Protein AF-V8NZP2-F1 (afdb_monomer_lite)

Sequence (169 aa):
MCACLLCVYVWTKTQTKKEAVVGEEVGNMSKGPLKEGKRDGSKQAELASPRWKQVGQCYQLQHLLTLEGSHVTVNVVDPGVVNTDLYQHACWAVKMVKWMTSWLLLKTPEEGASTSTYAAVSQELEGVGGCYLYNEQRTKSADVSYDDELQKRLWTESCRLVGIPDVVS

InterPro domains:
  IPR036291 NAD(P)-binding domain superfamily [SSF51735] (67-164)

Radius of gyration: 19.85 Å; chains: 1; bounding box: 43×47×57 Å

Secondary structure (DSSP, 8-state):
--------------------------------PPP-PPPPHHHHHHHHSTHHHHHHHHHHHHHHHHHTT-S----EEE--SB--GGGTTS-HHHHHHHHHHHHHH-B-HHHHHHHHHHHHH-GGGTT--S-EEETTEE----GGGG-HHHHHHHHHHHHHHHTPPPTT-

pLDDT: mean 70.09, std 22.79, range [21.66, 94.44]

Foldseek 3Di:
DADFPFDFAFDDDDDDDDDDDDDDDDDDDDDDDDDDDDDDPVVVVVVPDPVLLVLLLQLLVQVVCVVVVHQGAGETERLDAAPDCPCVVPDPVVVVVCVVCVVPHHHYVVSSCVLVVLCHDPPVCRVPHSFYTYSVDGDDDDPVSPPNVSSLVSQVVVCVVVVHDDPVD

Structure (mmCIF, N/CA/C/O backbone):
data_AF-V8NZP2-F1
#
_entry.id   AF-V8NZP2-F1
#
loop_
_atom_site.group_PDB
_atom_site.id
_atom_site.type_symbol
_atom_site.label_atom_id
_atom_site.label_alt_id
_atom_site.label_comp_id
_atom_site.label_asym_id
_atom_site.label_entity_id
_atom_site.label_seq_id
_atom_site.pdbx_PDB_ins_code
_atom_site.Cartn_x
_atom_site.Cartn_y
_atom_site.Cartn_z
_atom_site.occupancy
_atom_site.B_iso_or_equiv
_atom_site.auth_seq_id
_atom_site.auth_comp_id
_atom_si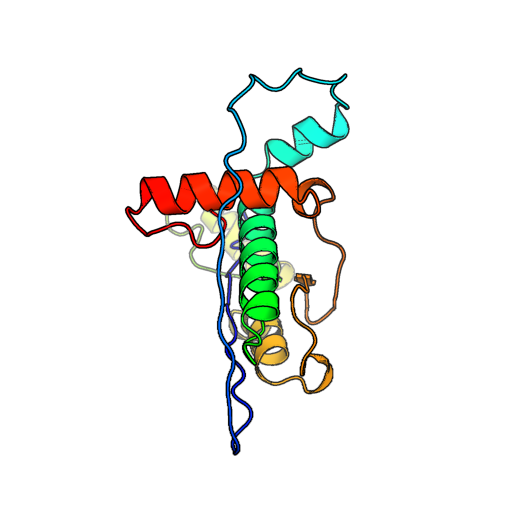te.auth_asym_id
_atom_site.auth_atom_id
_atom_site.pdbx_PDB_model_num
ATOM 1 N N . MET A 1 1 ? 4.122 3.147 -15.999 1.00 31.70 1 MET A N 1
ATOM 2 C CA . MET A 1 1 ? 2.910 2.479 -15.486 1.00 31.70 1 MET A CA 1
ATOM 3 C C . MET A 1 1 ? 3.368 1.132 -14.951 1.00 31.70 1 MET A C 1
ATOM 5 O O . MET A 1 1 ? 3.576 0.236 -15.749 1.00 31.70 1 MET A O 1
ATOM 9 N N . CYS A 1 2 ? 3.670 1.044 -13.654 1.00 34.16 2 CYS A N 1
ATOM 10 C CA . CYS A 1 2 ? 3.940 -0.225 -12.970 1.00 34.16 2 CYS A CA 1
ATOM 11 C C . CYS A 1 2 ? 2.667 -0.606 -12.223 1.00 34.16 2 CYS A C 1
ATOM 13 O O . CYS A 1 2 ? 2.037 0.265 -11.620 1.00 34.16 2 CYS A O 1
ATOM 15 N N . ALA A 1 3 ? 2.264 -1.867 -12.334 1.00 36.00 3 ALA A N 1
ATOM 16 C CA . ALA A 1 3 ? 1.081 -2.397 -11.682 1.00 36.00 3 ALA A CA 1
ATOM 17 C C . ALA A 1 3 ? 1.312 -2.445 -10.163 1.00 36.00 3 ALA A C 1
ATOM 19 O O . ALA A 1 3 ? 2.038 -3.304 -9.674 1.00 36.00 3 ALA A O 1
ATOM 20 N N . CYS A 1 4 ? 0.701 -1.522 -9.419 1.00 42.06 4 CYS A N 1
ATOM 21 C CA . CYS A 1 4 ? 0.473 -1.725 -7.993 1.00 42.06 4 CYS A CA 1
ATOM 22 C C . CYS A 1 4 ? -0.599 -2.813 -7.868 1.00 42.06 4 CYS A C 1
ATOM 24 O O . CYS A 1 4 ? -1.782 -2.564 -8.099 1.00 42.06 4 CYS A O 1
ATOM 26 N N . LEU A 1 5 ? -0.178 -4.038 -7.571 1.00 47.84 5 LEU A N 1
ATOM 27 C CA . LEU A 1 5 ? -1.074 -5.083 -7.096 1.00 47.84 5 LEU A CA 1
ATOM 28 C C . LEU A 1 5 ? -1.387 -4.762 -5.632 1.00 47.84 5 LEU A C 1
ATOM 30 O O . LEU A 1 5 ? -0.612 -5.098 -4.741 1.00 47.84 5 LEU A O 1
ATOM 34 N N . LEU A 1 6 ? -2.511 -4.085 -5.374 1.00 46.72 6 LEU A N 1
ATOM 35 C CA . LEU A 1 6 ? -3.062 -4.054 -4.020 1.00 46.72 6 LEU A CA 1
ATOM 36 C C . LEU A 1 6 ? -3.363 -5.494 -3.602 1.00 46.72 6 LEU A C 1
ATOM 38 O O . LEU A 1 6 ? -4.196 -6.152 -4.224 1.00 46.72 6 LEU A O 1
ATOM 42 N N . CYS A 1 7 ? -2.738 -5.961 -2.528 1.00 46.41 7 CYS A N 1
ATOM 43 C CA . CYS A 1 7 ? -3.203 -7.135 -1.805 1.00 46.41 7 CYS A CA 1
ATOM 44 C C . CYS A 1 7 ? -3.576 -6.715 -0.385 1.00 46.41 7 CYS A C 1
ATOM 46 O O . CYS A 1 7 ? -2.717 -6.387 0.428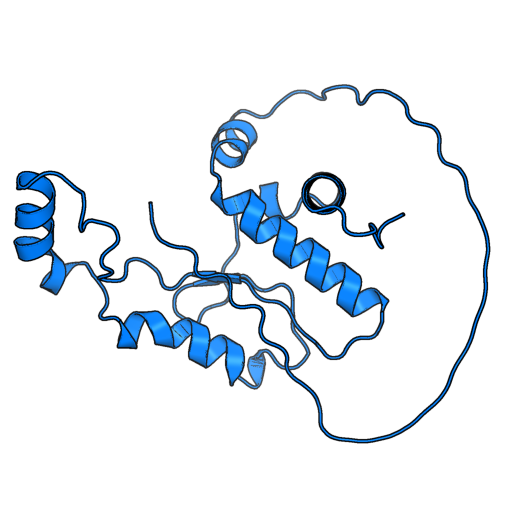 1.00 46.41 7 CYS A O 1
ATOM 48 N N . VAL A 1 8 ? -4.879 -6.727 -0.102 1.00 49.69 8 VAL A N 1
ATOM 49 C CA . VAL A 1 8 ? -5.419 -6.680 1.259 1.00 49.69 8 VAL A CA 1
ATOM 50 C C . VAL A 1 8 ? -5.189 -8.066 1.862 1.00 49.69 8 VAL A C 1
ATOM 52 O O . VAL A 1 8 ? -5.794 -9.031 1.399 1.00 49.69 8 VAL A O 1
ATOM 55 N N . TYR A 1 9 ? -4.303 -8.196 2.850 1.00 49.88 9 TYR A N 1
ATOM 56 C CA . TYR A 1 9 ? -4.044 -9.484 3.498 1.00 49.88 9 TYR A CA 1
ATOM 57 C C . TYR A 1 9 ? -4.768 -9.594 4.833 1.00 49.88 9 TYR A C 1
ATOM 59 O O . TYR A 1 9 ? -4.392 -8.988 5.823 1.00 49.88 9 TYR A O 1
ATOM 67 N N . VAL A 1 10 ? -5.794 -10.438 4.858 1.00 43.12 10 VAL A N 1
ATOM 68 C CA . VAL A 1 10 ? -6.530 -10.804 6.067 1.00 43.12 10 VAL A CA 1
ATOM 69 C C . VAL A 1 10 ? -5.721 -11.826 6.862 1.00 43.12 10 VAL A C 1
ATOM 71 O O . VAL A 1 10 ? -5.601 -12.974 6.443 1.00 43.12 10 VAL A O 1
ATOM 74 N N . TRP A 1 11 ? -5.195 -11.431 8.023 1.00 42.47 11 TRP A N 1
ATOM 75 C CA . TRP A 1 11 ? -4.653 -12.376 8.998 1.00 42.47 11 TRP A CA 1
ATOM 76 C C . TRP A 1 11 ? -5.662 -12.584 10.129 1.00 42.47 11 TRP A C 1
ATOM 78 O O . TRP A 1 11 ? -5.965 -11.669 10.888 1.00 42.47 11 TRP A O 1
ATOM 88 N N . THR A 1 12 ? -6.228 -13.786 10.237 1.00 36.12 12 THR A N 1
ATOM 89 C CA . THR A 1 12 ? -7.120 -14.138 11.348 1.00 36.12 12 THR A CA 1
ATOM 90 C C . THR A 1 12 ? -6.339 -14.900 12.408 1.00 36.12 12 THR A C 1
ATOM 92 O O . THR A 1 12 ? -5.953 -16.049 12.186 1.00 36.12 12 THR A O 1
ATOM 95 N N . LYS A 1 13 ? -6.164 -14.305 13.590 1.00 35.94 13 LYS A N 1
ATOM 96 C CA . LYS A 1 13 ? -5.720 -15.037 14.778 1.00 35.94 13 LYS A CA 1
ATOM 97 C C . LYS A 1 13 ? -6.782 -16.086 15.121 1.00 35.94 13 LYS A C 1
ATOM 99 O O . LYS A 1 13 ? -7.916 -15.742 15.453 1.00 35.94 13 LYS A O 1
ATOM 104 N N . THR A 1 14 ? -6.459 -17.373 15.031 1.00 33.50 14 THR A N 1
ATOM 105 C CA . THR A 1 14 ? -7.357 -18.419 15.531 1.00 33.50 14 THR A CA 1
ATOM 106 C C . THR A 1 14 ? -7.450 -18.357 17.061 1.00 33.50 14 THR A C 1
ATOM 108 O O . THR A 1 14 ? -6.466 -18.623 17.743 1.00 33.50 14 THR A O 1
ATOM 111 N N . GLN A 1 15 ? -8.680 -18.098 17.535 1.00 35.31 15 GLN A N 1
ATOM 112 C CA . GLN A 1 15 ? -9.319 -18.473 18.815 1.00 35.31 15 GLN A CA 1
ATOM 113 C C . GLN A 1 15 ? -9.469 -17.437 19.965 1.00 35.31 15 GLN A C 1
ATOM 115 O O . GLN A 1 15 ? -8.524 -17.051 20.646 1.00 35.31 15 GLN A O 1
ATOM 120 N N . THR A 1 16 ? -10.763 -17.240 20.290 1.00 30.45 16 THR A N 1
ATOM 121 C CA . THR A 1 16 ? -11.455 -17.230 21.610 1.00 30.45 16 THR A CA 1
ATOM 122 C C . THR A 1 16 ? -11.629 -15.969 22.473 1.00 30.45 16 THR A C 1
ATOM 124 O O . THR A 1 16 ? -10.670 -15.444 23.020 1.00 30.45 16 THR A O 1
ATOM 127 N N . LYS A 1 17 ? -12.929 -15.720 22.773 1.00 28.59 17 LYS A N 1
ATOM 128 C CA . LYS A 1 17 ? -13.566 -14.888 23.831 1.00 28.59 17 LYS A CA 1
ATOM 129 C C . LYS A 1 17 ? -13.525 -13.367 23.609 1.00 28.59 17 LYS A C 1
ATOM 131 O O . LYS A 1 17 ? -12.498 -12.855 23.215 1.00 28.59 17 LYS A O 1
ATOM 136 N N . LYS A 1 18 ? -14.521 -12.550 23.973 1.00 29.91 18 LYS A N 1
ATOM 137 C CA . LYS A 1 18 ? -15.973 -12.607 24.272 1.00 29.91 18 LYS A CA 1
ATOM 138 C C . LYS A 1 18 ? -16.301 -11.172 24.758 1.00 29.91 18 LYS A C 1
ATOM 140 O O . LYS A 1 18 ? -15.515 -10.670 25.551 1.00 29.91 18 LYS A O 1
ATOM 145 N N . GLU A 1 19 ? -17.468 -10.630 24.379 1.00 28.05 19 GLU A N 1
ATOM 146 C CA . GLU A 1 19 ? -18.150 -9.444 24.975 1.00 28.05 19 GLU A CA 1
ATOM 147 C C . GLU A 1 19 ? -17.534 -8.064 24.655 1.00 28.05 19 GLU A C 1
ATOM 149 O O . GLU A 1 19 ? -16.330 -7.968 24.479 1.00 28.05 19 GLU A O 1
ATOM 154 N N . ALA A 1 20 ? -18.219 -6.915 24.623 1.00 24.83 20 ALA A N 1
ATOM 155 C CA . ALA A 1 20 ? -19.594 -6.404 24.446 1.00 24.83 20 ALA A CA 1
ATOM 156 C C . ALA A 1 20 ? -19.482 -4.856 24.649 1.00 24.83 20 ALA A C 1
ATOM 158 O O . ALA A 1 20 ? -18.417 -4.395 25.052 1.00 24.83 20 ALA A O 1
ATOM 159 N N . VAL A 1 21 ? -20.591 -4.105 24.500 1.00 25.83 21 VAL A N 1
ATOM 160 C CA . VAL A 1 21 ? -20.823 -2.650 24.787 1.00 25.83 21 VAL A CA 1
ATOM 161 C C . VAL A 1 21 ? -20.655 -1.750 23.538 1.00 25.83 21 VAL A C 1
ATOM 163 O O . VAL A 1 21 ? -19.560 -1.688 23.000 1.00 25.83 21 VAL A O 1
ATOM 166 N N . VAL A 1 22 ? -21.676 -1.165 22.875 1.00 24.14 22 VAL A N 1
ATOM 167 C CA . VAL A 1 22 ? -22.911 -0.374 23.197 1.00 24.14 22 VAL A CA 1
ATOM 168 C C . VAL A 1 22 ? -22.690 1.155 23.276 1.00 24.14 22 VAL A C 1
ATOM 170 O O . VAL A 1 22 ? -21.901 1.607 24.096 1.00 24.14 22 VAL A O 1
ATOM 173 N N . GLY A 1 23 ? -23.508 1.902 22.503 1.00 21.84 23 GLY A N 1
ATOM 174 C CA . GLY A 1 23 ? -23.942 3.311 22.703 1.00 21.84 23 GLY A CA 1
ATOM 175 C C . GLY A 1 23 ? 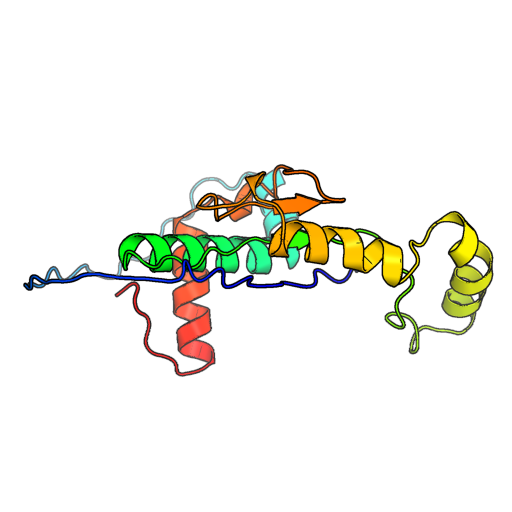-23.231 4.351 21.814 1.00 21.84 23 GLY A C 1
ATOM 176 O O . GLY A 1 23 ? -22.019 4.459 21.919 1.00 21.84 23 GLY A O 1
ATOM 177 N N . GLU A 1 24 ? -23.859 5.002 20.811 1.00 22.06 24 GLU A N 1
ATOM 178 C CA . GLU A 1 24 ? -24.813 6.158 20.877 1.00 22.06 24 GLU A CA 1
ATOM 179 C C . GLU A 1 24 ? -24.068 7.460 21.304 1.00 22.06 24 GLU A C 1
ATOM 181 O O . GLU A 1 24 ? -23.273 7.404 22.228 1.00 22.06 24 GLU A O 1
ATOM 186 N N . GLU A 1 25 ? -24.128 8.663 20.705 1.00 22.56 25 GLU A N 1
ATOM 187 C CA . GLU A 1 25 ? -25.147 9.412 19.959 1.00 22.56 25 GLU A CA 1
ATOM 188 C C . GLU A 1 25 ? -24.501 10.606 19.177 1.00 22.56 25 GLU A C 1
ATOM 190 O O . GLU A 1 25 ? -23.506 11.188 19.602 1.00 22.56 25 GLU A O 1
ATOM 195 N N . VAL A 1 26 ? -25.110 10.943 18.033 1.00 29.52 26 VAL A N 1
ATOM 196 C CA . VAL A 1 26 ? -25.217 12.200 17.245 1.00 29.52 26 VAL A CA 1
ATOM 197 C C . VAL A 1 26 ? -24.311 13.425 17.530 1.00 29.52 26 VAL A C 1
ATOM 199 O O . VAL A 1 26 ? -24.372 14.061 18.578 1.00 29.52 26 VAL A O 1
ATOM 202 N N . GLY A 1 27 ? -23.665 13.926 16.464 1.00 21.66 27 GLY A N 1
ATOM 203 C CA . GLY A 1 27 ? -23.131 15.293 16.375 1.00 21.66 27 GLY A CA 1
ATOM 204 C C . GLY A 1 27 ? -23.077 15.814 14.933 1.00 21.66 27 GLY A C 1
ATOM 205 O O . GLY A 1 27 ? -22.115 15.589 14.210 1.00 21.66 27 GLY A O 1
ATOM 206 N N . ASN A 1 28 ? -24.130 16.510 14.505 1.00 27.75 28 ASN A N 1
ATOM 207 C CA . ASN A 1 28 ? -24.317 17.048 13.153 1.00 27.75 28 ASN A CA 1
ATOM 208 C C . ASN A 1 28 ? -23.261 18.135 12.833 1.00 27.75 28 ASN A C 1
ATOM 210 O O . ASN A 1 28 ? -23.236 19.159 13.520 1.00 27.75 28 ASN A O 1
ATOM 214 N N . MET A 1 29 ? -22.414 17.968 11.802 1.00 29.75 29 MET A N 1
ATOM 215 C CA . MET A 1 29 ? -21.445 19.005 11.406 1.00 29.75 29 MET A CA 1
ATOM 216 C C . MET A 1 29 ? -21.644 19.499 9.966 1.00 29.75 29 MET A C 1
ATOM 218 O O . MET A 1 29 ? -21.547 18.775 8.978 1.00 29.75 29 MET A O 1
ATOM 222 N N . SER A 1 30 ? -21.957 20.792 9.904 1.00 27.23 30 SER A N 1
ATOM 223 C CA . SER A 1 30 ? -22.305 21.606 8.742 1.00 27.23 30 SER A CA 1
ATOM 224 C C . SER A 1 30 ? -21.249 21.597 7.628 1.00 27.23 30 SER A C 1
ATOM 226 O O . SER A 1 30 ? -20.069 21.855 7.864 1.00 27.23 30 SER A O 1
ATOM 228 N N . LYS A 1 31 ? -21.717 21.433 6.383 1.00 33.34 31 LYS A N 1
ATOM 229 C CA . LYS A 1 31 ? -20.936 21.599 5.149 1.00 33.34 31 LYS A CA 1
ATOM 230 C C . LYS A 1 31 ? -20.628 23.080 4.894 1.00 33.34 31 LYS A C 1
ATOM 232 O O . LYS A 1 31 ? -21.498 23.827 4.454 1.00 33.34 31 LYS A O 1
ATOM 237 N N . GLY A 1 32 ? -19.382 23.490 5.120 1.00 26.12 32 GLY A N 1
ATOM 238 C CA . GLY A 1 32 ? -18.819 24.740 4.600 1.00 26.12 32 GLY A CA 1
ATOM 239 C C . GLY A 1 32 ? -17.815 24.458 3.471 1.00 26.12 32 GLY A C 1
ATOM 240 O O . GLY A 1 32 ? -17.113 23.449 3.535 1.00 26.12 32 GLY A O 1
ATOM 241 N N . PRO A 1 33 ? -17.724 25.299 2.425 1.00 29.53 33 PRO A N 1
ATOM 242 C CA . PRO A 1 33 ? -16.737 25.116 1.366 1.00 29.53 33 PRO A CA 1
ATOM 243 C C . PRO A 1 33 ? -15.315 25.354 1.900 1.00 29.53 33 PRO A C 1
ATOM 245 O O . PRO A 1 33 ? -15.039 26.366 2.548 1.00 29.53 33 PRO A O 1
ATOM 248 N N . LEU A 1 34 ? -14.415 24.409 1.615 1.00 37.97 34 LEU A N 1
ATOM 249 C CA . LEU A 1 34 ? -13.006 24.461 2.004 1.00 37.97 34 LEU A CA 1
ATOM 250 C C . LEU A 1 34 ? -12.289 25.619 1.297 1.00 37.97 34 LEU A C 1
ATOM 252 O O . LEU A 1 34 ? -12.372 25.776 0.078 1.00 37.97 34 LEU A O 1
ATOM 256 N N . LYS A 1 35 ? -11.551 26.419 2.072 1.00 30.03 35 LYS A N 1
ATOM 257 C CA . LYS A 1 35 ? -10.644 27.446 1.552 1.00 30.03 35 LYS A CA 1
ATOM 258 C C . LYS A 1 35 ? -9.345 26.782 1.097 1.00 30.03 35 LYS A C 1
ATOM 260 O O . LYS A 1 35 ? -8.649 26.180 1.908 1.00 30.03 35 LYS A O 1
ATOM 265 N N . GLU A 1 36 ? -9.003 26.924 -0.184 1.00 38.06 36 GLU A N 1
ATOM 266 C CA . GLU A 1 36 ? -7.697 26.516 -0.717 1.00 38.06 36 GLU A CA 1
ATOM 267 C C . GLU A 1 36 ? -6.576 27.336 -0.050 1.00 38.06 36 GLU A C 1
ATOM 269 O O . GLU A 1 36 ? -6.365 28.511 -0.358 1.00 38.06 36 GLU A O 1
ATOM 274 N N . GLY A 1 37 ? -5.851 26.714 0.882 1.00 39.81 37 GLY A N 1
ATOM 275 C CA . GLY A 1 37 ? -4.572 27.218 1.381 1.00 39.81 37 GLY A CA 1
ATOM 276 C C . GLY A 1 37 ? -3.490 27.169 0.293 1.00 39.81 37 GLY A C 1
ATOM 277 O O . GLY A 1 37 ? -3.569 26.365 -0.637 1.00 39.81 37 GLY A O 1
ATOM 278 N N . LYS A 1 38 ? -2.484 28.052 0.392 1.00 37.09 38 LYS A N 1
ATOM 279 C CA . LYS A 1 38 ? -1.385 28.201 -0.584 1.00 37.09 38 LYS A CA 1
ATOM 280 C C . LYS A 1 38 ? -0.793 26.839 -0.981 1.00 37.09 38 LYS A C 1
ATOM 282 O O . LYS A 1 38 ? -0.275 26.111 -0.141 1.00 37.09 38 LYS A O 1
ATOM 287 N N . ARG A 1 39 ? -0.886 26.524 -2.277 1.00 47.19 39 ARG A N 1
ATOM 288 C CA . ARG A 1 39 ? -0.522 25.232 -2.872 1.00 47.19 39 ARG A CA 1
ATOM 289 C C . ARG A 1 39 ? 0.990 25.142 -3.087 1.00 47.19 39 ARG A C 1
ATOM 291 O O . ARG A 1 39 ? 1.555 25.938 -3.829 1.00 47.19 39 ARG A O 1
ATOM 298 N N . ASP A 1 40 ? 1.615 24.169 -2.437 1.00 49.44 40 ASP A N 1
ATOM 299 C CA . ASP A 1 40 ? 2.996 23.747 -2.680 1.00 49.44 40 ASP A CA 1
ATOM 300 C C . ASP A 1 40 ? 3.065 22.957 -4.002 1.00 49.44 40 ASP A C 1
ATOM 302 O O . ASP A 1 40 ? 2.294 22.017 -4.215 1.00 49.44 40 ASP A O 1
ATOM 306 N N . GLY A 1 41 ? 3.956 23.361 -4.912 1.00 49.16 41 GLY A N 1
ATOM 307 C CA . GLY A 1 41 ? 4.091 22.767 -6.247 1.00 49.16 41 GLY A CA 1
ATOM 308 C C . GLY A 1 41 ? 4.553 21.306 -6.236 1.00 49.16 41 GLY A C 1
ATOM 309 O O . GLY A 1 41 ? 4.219 20.558 -7.155 1.00 49.16 41 GLY A O 1
ATOM 310 N N . SER A 1 42 ? 5.249 20.869 -5.181 1.00 53.06 42 SER A N 1
ATOM 311 C CA . SER A 1 42 ? 5.649 19.465 -5.003 1.00 53.06 42 SER A CA 1
ATOM 312 C C . SER A 1 42 ? 4.434 18.553 -4.788 1.00 53.06 42 SER A C 1
ATOM 314 O O . SER A 1 42 ? 4.288 17.529 -5.459 1.00 53.06 42 SER A O 1
ATOM 316 N N . LYS A 1 43 ? 3.480 19.002 -3.961 1.00 55.50 43 LYS A N 1
ATOM 317 C CA . LYS A 1 43 ? 2.223 18.294 -3.691 1.00 55.50 43 LYS A CA 1
ATOM 318 C C . LYS A 1 43 ? 1.361 18.148 -4.939 1.00 55.50 43 LYS A C 1
ATOM 320 O O . LYS A 1 43 ? 0.706 17.127 -5.093 1.00 55.50 43 LYS A O 1
ATOM 325 N N . GLN A 1 44 ? 1.362 19.123 -5.852 1.00 58.59 44 GLN A N 1
ATOM 326 C CA . GLN A 1 44 ? 0.584 19.040 -7.098 1.00 58.59 44 GLN A CA 1
ATOM 327 C C . GLN A 1 44 ? 1.076 17.943 -8.045 1.00 58.59 44 GLN A C 1
ATOM 329 O O . GLN A 1 44 ? 0.257 17.217 -8.610 1.00 58.59 44 GLN A O 1
ATOM 334 N N . ALA A 1 45 ? 2.394 17.807 -8.211 1.00 58.47 45 ALA A N 1
ATOM 335 C CA . ALA A 1 45 ? 2.969 16.748 -9.039 1.00 58.47 45 ALA A CA 1
ATOM 336 C C . ALA A 1 45 ? 2.659 15.360 -8.458 1.00 58.47 45 ALA A C 1
ATOM 338 O O . ALA A 1 45 ? 2.345 14.421 -9.191 1.00 58.47 45 ALA A O 1
ATOM 339 N N . GLU A 1 46 ? 2.684 15.249 -7.133 1.00 59.00 46 GLU A N 1
ATOM 340 C CA . GLU A 1 46 ? 2.341 14.020 -6.433 1.00 59.00 46 GLU A CA 1
ATOM 341 C C . GLU A 1 46 ? 0.847 13.692 -6.538 1.00 59.00 46 GLU A C 1
ATOM 343 O O . GLU A 1 46 ? 0.491 12.559 -6.856 1.00 59.00 46 GLU A O 1
ATOM 348 N N . LEU A 1 47 ? -0.021 14.701 -6.400 1.00 61.09 47 LEU A N 1
ATOM 349 C CA . LEU A 1 47 ? -1.476 14.579 -6.525 1.00 61.09 47 LEU A CA 1
ATOM 350 C C . LEU A 1 47 ? -1.912 14.121 -7.930 1.00 61.09 47 LEU A C 1
ATOM 352 O O . LEU A 1 47 ? -2.950 13.468 -8.075 1.00 61.09 47 LEU A O 1
ATOM 356 N N . ALA A 1 48 ? -1.117 14.437 -8.957 1.00 61.84 48 ALA A N 1
ATOM 357 C CA . ALA A 1 48 ? -1.343 14.006 -10.335 1.00 61.84 48 ALA A CA 1
ATOM 358 C C . ALA A 1 48 ? -1.068 12.505 -10.553 1.00 61.84 48 ALA A C 1
ATOM 360 O O . ALA A 1 48 ? -1.604 11.908 -11.489 1.00 61.84 48 ALA A O 1
ATOM 361 N N . SER A 1 49 ? -0.265 11.869 -9.694 1.00 70.50 49 SER A N 1
ATOM 362 C CA . SER A 1 49 ? -0.004 10.432 -9.774 1.00 70.50 49 SER A CA 1
ATOM 363 C C . SER A 1 49 ? -1.234 9.642 -9.311 1.00 70.50 49 SER A C 1
ATOM 365 O O . SER A 1 49 ? -1.712 9.849 -8.203 1.00 70.50 49 SER A O 1
ATOM 367 N N . PRO A 1 50 ? -1.746 8.662 -10.070 1.00 71.25 50 PRO A N 1
ATOM 368 C CA . PRO A 1 50 ? -2.850 7.828 -9.590 1.00 71.25 50 PRO A CA 1
ATOM 369 C C . PRO A 1 50 ? -2.447 6.919 -8.415 1.00 71.25 50 PRO A C 1
ATOM 371 O O . PRO A 1 50 ? -3.319 6.411 -7.713 1.00 71.25 50 PRO A O 1
ATOM 374 N N . ARG A 1 51 ? -1.139 6.720 -8.180 1.00 77.06 51 ARG A N 1
ATOM 375 C CA . ARG A 1 51 ? -0.624 5.773 -7.179 1.00 77.06 51 ARG A CA 1
ATOM 376 C C . ARG A 1 51 ? -0.970 6.163 -5.746 1.00 77.06 51 ARG A C 1
ATOM 378 O O . ARG A 1 51 ? -1.321 5.288 -4.965 1.00 77.06 51 ARG A O 1
ATOM 385 N N . TRP A 1 52 ? -0.929 7.451 -5.397 1.00 84.81 52 TRP A N 1
ATOM 386 C CA . TRP A 1 52 ? -1.209 7.857 -4.016 1.00 84.81 52 TRP A CA 1
ATOM 387 C C . TRP A 1 52 ? -2.654 7.560 -3.611 1.00 84.81 52 TRP A C 1
ATOM 389 O O . TRP A 1 52 ? -2.889 7.242 -2.455 1.00 84.81 52 TRP A O 1
ATOM 399 N N . LYS A 1 53 ? -3.610 7.620 -4.553 1.00 88.94 53 LYS A N 1
ATOM 400 C CA . LYS A 1 53 ? -5.030 7.360 -4.273 1.00 88.94 53 LYS A CA 1
ATOM 401 C C . LYS A 1 53 ? -5.231 5.932 -3.781 1.00 88.94 53 LYS A C 1
ATOM 403 O O . LYS A 1 53 ? -5.871 5.709 -2.764 1.00 88.94 53 LYS A O 1
ATOM 408 N N . GLN A 1 54 ? -4.614 4.978 -4.476 1.00 86.62 54 GLN A N 1
ATOM 409 C CA . GLN A 1 54 ? -4.620 3.570 -4.086 1.00 86.62 54 GLN A CA 1
ATOM 410 C C . GLN A 1 54 ? -4.030 3.359 -2.687 1.00 86.62 54 GLN A C 1
ATOM 412 O O . GLN A 1 54 ? -4.620 2.658 -1.868 1.00 86.62 54 GLN A O 1
ATOM 417 N N . VAL A 1 55 ? -2.896 4.006 -2.403 1.00 90.69 55 VAL A N 1
ATOM 418 C CA . VAL A 1 55 ? -2.239 3.931 -1.091 1.00 90.69 55 VAL A CA 1
ATOM 419 C C . VAL A 1 55 ? -3.116 4.542 0.003 1.00 90.69 55 VAL A C 1
ATOM 421 O O . VAL A 1 55 ? -3.390 3.891 1.006 1.00 90.69 55 VAL A O 1
ATOM 424 N N . GLY A 1 56 ? -3.605 5.765 -0.207 1.00 91.88 56 GLY A N 1
ATOM 425 C CA . GLY A 1 56 ? -4.427 6.483 0.765 1.00 91.88 56 GLY A CA 1
ATOM 426 C C . GLY A 1 56 ? -5.725 5.745 1.087 1.00 91.88 56 GLY A C 1
ATOM 427 O O . GLY A 1 56 ? -6.145 5.702 2.238 1.00 91.88 56 GLY A O 1
ATOM 428 N N . GLN A 1 57 ? -6.325 5.078 0.100 1.00 90.00 57 GLN A N 1
ATOM 429 C CA . GLN A 1 57 ? -7.509 4.255 0.323 1.00 90.00 57 GLN A CA 1
ATOM 430 C C . GLN A 1 57 ? -7.227 3.030 1.208 1.00 90.00 57 GLN A C 1
ATOM 432 O O . GLN A 1 57 ? -8.059 2.680 2.043 1.00 90.00 57 GLN A O 1
ATOM 437 N N . CYS A 1 58 ? -6.048 2.412 1.082 1.00 92.12 58 CYS A N 1
ATOM 438 C CA . CYS A 1 58 ? -5.627 1.325 1.970 1.00 92.12 58 CYS A CA 1
ATOM 439 C C . CYS A 1 58 ? -5.397 1.808 3.402 1.00 92.12 58 CYS A C 1
ATOM 441 O O . CYS A 1 58 ? -5.783 1.119 4.343 1.00 92.12 58 CYS A O 1
ATOM 443 N N . TYR A 1 59 ? -4.785 2.981 3.571 1.00 93.50 59 TYR A N 1
ATOM 444 C CA . TYR A 1 59 ? -4.551 3.565 4.893 1.00 93.50 59 TYR A CA 1
ATOM 445 C C . TYR A 1 59 ? -5.863 3.910 5.596 1.00 93.50 59 TYR A C 1
ATOM 447 O O . TYR A 1 59 ? -6.029 3.559 6.764 1.00 93.50 59 TYR A O 1
ATOM 455 N N . GLN A 1 60 ? -6.835 4.466 4.869 1.00 93.56 60 GLN A N 1
ATOM 456 C CA . GLN A 1 60 ? -8.165 4.708 5.424 1.00 93.56 60 GLN A CA 1
ATOM 457 C C . GLN A 1 60 ? -8.861 3.406 5.839 1.00 93.56 60 GLN A C 1
ATOM 459 O O . GLN A 1 60 ? -9.447 3.342 6.917 1.00 93.56 60 GLN A O 1
ATOM 464 N N . LEU A 1 61 ? -8.772 2.352 5.021 1.00 92.69 61 LEU A N 1
ATOM 465 C CA . LEU A 1 61 ? -9.338 1.047 5.367 1.00 92.69 61 LEU A CA 1
ATOM 466 C C . LEU A 1 61 ? -8.661 0.440 6.603 1.00 92.69 61 LEU A C 1
ATOM 468 O O . LEU A 1 61 ? -9.353 -0.061 7.486 1.00 92.69 61 LEU A O 1
ATOM 472 N N . GLN A 1 62 ? -7.329 0.507 6.699 1.00 93.12 62 GLN A N 1
ATOM 473 C CA . GLN A 1 62 ? -6.615 0.066 7.899 1.00 93.12 62 GLN A CA 1
ATOM 474 C C . GLN A 1 62 ? -7.109 0.819 9.134 1.00 93.12 62 GLN A C 1
ATOM 476 O O . GLN A 1 62 ? -7.348 0.202 10.168 1.00 93.12 62 GLN A O 1
ATOM 481 N N . HIS A 1 63 ? -7.249 2.142 9.036 1.00 93.06 63 HIS A N 1
ATOM 482 C CA . HIS A 1 63 ? -7.715 2.965 10.143 1.00 93.06 63 HIS A CA 1
ATOM 483 C C . HIS A 1 63 ? -9.106 2.529 10.619 1.00 93.06 63 HIS A C 1
ATOM 485 O O . HIS A 1 63 ? -9.299 2.310 11.813 1.00 93.06 63 HIS A O 1
ATOM 491 N N . LEU A 1 64 ? -10.039 2.325 9.687 1.00 92.75 64 LEU A N 1
ATOM 492 C CA . LEU A 1 64 ? -11.391 1.848 9.981 1.00 92.75 64 LEU A CA 1
ATOM 493 C C . LEU A 1 64 ? -11.396 0.475 10.661 1.00 92.75 64 LEU A C 1
ATOM 495 O O . LEU A 1 64 ? -12.021 0.309 11.703 1.00 92.75 64 LEU A O 1
ATOM 499 N N . LEU A 1 65 ? -10.635 -0.484 10.132 1.00 90.88 65 LEU A N 1
ATOM 500 C CA . LEU A 1 65 ? -10.532 -1.824 10.715 1.00 90.88 65 LEU A CA 1
ATOM 501 C C . LEU A 1 65 ? -9.926 -1.801 12.122 1.00 90.88 65 LEU A C 1
ATOM 503 O O . LEU A 1 65 ? -10.371 -2.543 12.996 1.00 90.88 65 LEU A O 1
ATOM 507 N N . THR A 1 66 ? -8.945 -0.928 12.368 1.00 91.44 66 THR A N 1
ATOM 508 C CA . THR A 1 66 ? -8.382 -0.735 13.709 1.00 91.44 66 THR A CA 1
ATOM 509 C C . THR A 1 66 ? -9.426 -0.178 14.680 1.00 91.44 66 THR A C 1
ATOM 511 O O . THR A 1 66 ? -9.493 -0.642 15.817 1.00 91.44 66 THR A O 1
ATOM 514 N N . LEU A 1 67 ? -10.249 0.787 14.253 1.00 91.62 67 LEU A N 1
ATOM 515 C CA . LEU A 1 67 ? -11.321 1.354 15.084 1.00 91.62 67 LEU A CA 1
ATOM 516 C C . LEU A 1 67 ? -12.408 0.326 15.418 1.00 91.62 67 LEU A C 1
ATOM 518 O O . LEU A 1 67 ? -12.919 0.322 16.534 1.00 91.62 67 LEU A O 1
ATOM 522 N N . GLU A 1 68 ? -12.717 -0.576 14.488 1.00 89.69 68 GLU A N 1
ATOM 523 C CA . GLU A 1 68 ? -13.634 -1.700 14.713 1.00 89.69 68 GLU A CA 1
ATOM 524 C C . GLU A 1 68 ? -13.044 -2.793 15.627 1.00 89.69 68 GLU A C 1
ATOM 526 O O . GLU A 1 68 ? -13.736 -3.749 15.977 1.00 89.69 68 GLU A O 1
ATOM 531 N N . GLY A 1 69 ? -11.767 -2.686 16.015 1.00 89.00 69 GLY A N 1
ATOM 532 C CA . GLY A 1 69 ? -11.071 -3.723 16.778 1.00 89.00 69 GLY A CA 1
ATOM 533 C C . GLY A 1 69 ? -10.816 -4.995 15.964 1.00 89.00 69 GLY A C 1
ATOM 534 O O . GLY A 1 69 ? -10.635 -6.073 16.533 1.00 89.00 69 GLY A O 1
ATOM 535 N N . SER A 1 70 ? -10.816 -4.887 14.634 1.00 86.75 70 SER A N 1
ATOM 536 C CA . SER A 1 70 ? -10.568 -6.007 13.738 1.00 86.75 70 SER A CA 1
ATOM 537 C C . SER A 1 70 ? -9.128 -6.501 13.862 1.00 86.75 70 SER A C 1
ATOM 539 O O . SER A 1 70 ? -8.181 -5.731 14.010 1.00 86.75 70 SER A O 1
ATOM 541 N N . HIS A 1 71 ? -8.949 -7.815 13.751 1.00 86.62 71 HIS A N 1
ATOM 542 C CA . HIS A 1 71 ? -7.622 -8.433 13.677 1.00 86.62 71 HIS A CA 1
ATOM 543 C C . HIS A 1 71 ? -7.036 -8.418 12.258 1.00 86.62 71 HIS A C 1
ATOM 545 O O . HIS A 1 71 ? -5.912 -8.864 12.050 1.00 86.62 71 HIS A O 1
ATOM 551 N N . VAL A 1 72 ? -7.797 -7.910 11.287 1.00 88.25 72 VAL A N 1
ATOM 552 C CA . VAL A 1 72 ? -7.373 -7.773 9.897 1.00 88.25 72 VAL A CA 1
ATOM 553 C C . VAL A 1 72 ? -6.419 -6.594 9.752 1.00 88.25 72 VAL A C 1
ATOM 555 O O . VAL A 1 72 ? -6.725 -5.480 10.174 1.00 88.25 72 VAL A O 1
ATOM 558 N N . THR A 1 73 ? -5.286 -6.829 9.095 1.00 89.88 73 THR A N 1
ATOM 559 C CA . THR A 1 73 ? -4.355 -5.778 8.686 1.00 89.88 73 THR A CA 1
ATOM 560 C C . THR A 1 73 ? -4.449 -5.530 7.181 1.00 89.88 73 THR A C 1
ATOM 562 O O . THR A 1 73 ? -4.889 -6.366 6.399 1.00 89.88 73 THR A O 1
ATOM 565 N N . VAL A 1 74 ? -4.075 -4.336 6.748 1.00 91.62 74 VAL A N 1
ATOM 566 C CA . VAL A 1 74 ? -4.113 -3.897 5.357 1.00 91.62 74 VAL A CA 1
ATOM 567 C C . VAL A 1 74 ? -2.791 -3.232 5.058 1.00 91.62 74 VAL A C 1
ATOM 569 O O . VAL A 1 74 ? -2.405 -2.271 5.716 1.00 91.62 74 VAL A O 1
ATOM 572 N N . ASN A 1 75 ? -2.096 -3.749 4.054 1.00 91.38 75 ASN A N 1
ATOM 573 C CA . ASN A 1 75 ? -0.794 -3.262 3.633 1.00 91.38 75 ASN A CA 1
ATOM 574 C C . ASN A 1 75 ? -0.814 -3.028 2.122 1.00 91.38 75 ASN A C 1
ATOM 576 O O . ASN A 1 75 ? -1.555 -3.675 1.385 1.00 91.38 75 ASN A O 1
ATOM 580 N N . VAL A 1 76 ? 0.009 -2.099 1.654 1.00 90.62 76 VAL A N 1
ATOM 581 C CA . VAL A 1 76 ? 0.219 -1.848 0.230 1.00 90.62 76 VAL A CA 1
ATOM 582 C C . VAL A 1 76 ? 1.463 -2.595 -0.213 1.00 90.62 76 VAL A C 1
ATOM 584 O O . VAL A 1 76 ? 2.507 -2.490 0.425 1.00 90.62 76 VAL A O 1
ATOM 587 N N . VAL A 1 77 ? 1.359 -3.320 -1.324 1.00 87.75 77 VAL A N 1
ATOM 588 C CA . VAL A 1 77 ? 2.469 -4.068 -1.910 1.00 87.75 77 VAL A CA 1
ATOM 589 C C . VAL A 1 77 ? 2.816 -3.483 -3.274 1.00 87.75 77 VAL A C 1
ATOM 591 O O . VAL A 1 77 ? 1.974 -3.373 -4.164 1.00 87.75 77 VAL A O 1
ATOM 594 N N . ASP A 1 78 ? 4.081 -3.122 -3.434 1.00 84.19 78 ASP A N 1
ATOM 595 C CA . ASP A 1 78 ? 4.684 -2.739 -4.699 1.00 84.19 78 ASP A CA 1
ATOM 596 C C . ASP A 1 78 ? 5.717 -3.807 -5.090 1.00 84.19 78 ASP A C 1
ATOM 598 O O . ASP A 1 78 ? 6.797 -3.880 -4.490 1.00 84.19 78 ASP A O 1
ATOM 602 N N . PRO A 1 79 ? 5.400 -4.662 -6.081 1.00 74.81 79 PRO A N 1
ATOM 603 C CA . PRO A 1 79 ? 6.302 -5.722 -6.521 1.00 74.81 79 PRO A CA 1
ATOM 604 C C . PRO A 1 79 ? 7.483 -5.187 -7.356 1.00 74.81 79 PRO A C 1
ATOM 606 O O . PRO A 1 79 ? 8.367 -5.950 -7.755 1.00 74.81 79 PRO A O 1
ATOM 609 N N . GLY A 1 80 ? 7.511 -3.881 -7.645 1.00 72.81 80 GLY A N 1
ATOM 610 C CA . GLY A 1 80 ? 8.481 -3.252 -8.525 1.00 72.81 80 GLY A CA 1
ATOM 611 C C . GLY A 1 80 ? 8.181 -3.502 -10.002 1.00 72.81 80 GLY A C 1
ATOM 612 O O . GLY A 1 80 ? 7.033 -3.634 -10.434 1.00 72.81 80 GLY A O 1
ATOM 613 N N . VAL A 1 81 ? 9.230 -3.506 -10.825 1.00 69.50 81 VAL A N 1
ATOM 614 C CA . VAL A 1 81 ? 9.091 -3.685 -12.275 1.00 69.50 81 VAL A CA 1
ATOM 615 C C . VAL A 1 81 ? 9.131 -5.178 -12.611 1.00 69.50 81 VAL A C 1
ATOM 617 O O . VAL A 1 81 ? 10.199 -5.770 -12.746 1.00 69.50 81 VAL A O 1
ATOM 620 N N . VAL A 1 82 ? 7.952 -5.789 -12.726 1.00 64.19 82 VAL A N 1
ATOM 621 C CA . VAL A 1 82 ? 7.785 -7.216 -13.048 1.00 64.19 82 VAL A CA 1
ATOM 622 C C . VAL A 1 82 ? 7.459 -7.394 -14.526 1.00 64.19 82 VAL A C 1
ATOM 624 O O . VAL A 1 82 ? 6.707 -6.605 -15.110 1.00 64.19 82 VAL A O 1
ATOM 627 N N . ASN A 1 83 ? 7.994 -8.453 -15.132 1.00 62.62 83 ASN A N 1
ATOM 628 C CA . ASN A 1 83 ? 7.699 -8.843 -16.504 1.00 62.62 83 ASN A CA 1
ATOM 629 C C . ASN A 1 83 ? 6.265 -9.378 -16.628 1.00 62.62 83 ASN A C 1
ATOM 631 O O . ASN A 1 83 ? 6.027 -10.580 -16.651 1.00 62.62 83 ASN A O 1
ATOM 635 N N . THR A 1 84 ? 5.303 -8.466 -16.697 1.00 60.28 84 THR A N 1
ATOM 636 C CA . THR A 1 84 ? 3.887 -8.777 -16.902 1.00 60.28 84 THR A CA 1
ATOM 637 C C . THR A 1 84 ? 3.467 -8.458 -18.335 1.00 60.28 84 THR A C 1
ATOM 639 O O . THR A 1 84 ? 4.120 -7.687 -19.053 1.00 60.28 84 THR A O 1
ATOM 642 N N . ASP A 1 85 ? 2.333 -9.014 -18.759 1.00 62.09 85 ASP A N 1
ATOM 643 C CA . ASP A 1 85 ? 1.736 -8.768 -20.078 1.00 62.09 85 ASP A CA 1
ATOM 644 C C . ASP A 1 85 ? 1.112 -7.370 -20.228 1.00 62.09 85 ASP A C 1
ATOM 646 O O . ASP A 1 85 ? 0.375 -7.091 -21.172 1.00 62.09 85 ASP A O 1
ATOM 650 N N . LEU A 1 86 ? 1.473 -6.422 -19.359 1.00 60.16 86 LEU A N 1
ATOM 651 C CA . LEU A 1 86 ? 0.992 -5.040 -19.386 1.00 60.16 86 LEU A CA 1
ATOM 652 C C . LEU A 1 86 ? 1.243 -4.335 -20.736 1.00 60.16 86 LEU A C 1
ATOM 654 O O . LEU A 1 86 ? 0.524 -3.413 -21.111 1.00 60.16 86 LEU A O 1
ATOM 658 N N . TYR A 1 87 ? 2.242 -4.795 -21.497 1.00 59.91 87 TYR A N 1
ATOM 659 C CA . TYR A 1 87 ? 2.605 -4.272 -22.818 1.00 59.91 87 TYR A CA 1
ATOM 660 C C . TYR A 1 87 ? 2.089 -5.122 -23.992 1.00 59.91 87 TYR A C 1
ATOM 662 O O . TYR A 1 87 ? 2.488 -4.899 -25.137 1.00 59.91 87 TYR A O 1
ATOM 670 N N . GLN A 1 88 ? 1.197 -6.089 -23.760 1.00 64.31 88 GLN A N 1
ATOM 671 C CA . GLN A 1 88 ? 0.696 -6.989 -24.808 1.00 64.31 88 GLN A CA 1
ATOM 672 C C . GLN A 1 88 ? -0.042 -6.260 -25.945 1.00 64.31 88 GLN A C 1
ATOM 674 O O . GLN A 1 88 ? -0.073 -6.754 -27.073 1.00 64.31 88 GLN A O 1
ATOM 679 N N . HIS A 1 89 ? -0.575 -5.063 -25.683 1.00 72.19 89 HIS A N 1
ATOM 680 C CA . HIS A 1 89 ? -1.233 -4.207 -26.678 1.00 72.19 89 HIS A CA 1
ATOM 681 C C . HIS A 1 89 ? -0.375 -3.012 -27.123 1.00 72.19 89 HIS A C 1
ATOM 683 O O . HIS A 1 89 ? -0.839 -2.173 -27.890 1.00 72.19 89 HIS A O 1
ATOM 689 N N . ALA A 1 90 ? 0.878 -2.919 -26.666 1.00 70.56 90 ALA A N 1
ATOM 690 C CA . ALA A 1 90 ? 1.790 -1.873 -27.108 1.00 70.56 90 ALA A CA 1
ATOM 691 C C . ALA A 1 90 ? 2.269 -2.124 -28.549 1.00 70.56 90 ALA A C 1
ATOM 693 O O . ALA A 1 90 ? 2.228 -3.254 -29.053 1.00 70.56 90 ALA A O 1
ATOM 694 N N . CYS A 1 91 ? 2.741 -1.066 -29.217 1.00 79.00 91 CYS A N 1
ATOM 695 C CA . CYS A 1 91 ? 3.256 -1.175 -30.579 1.00 79.00 91 CYS A CA 1
ATOM 696 C C . CYS A 1 91 ? 4.453 -2.142 -30.655 1.00 79.00 91 CYS A C 1
ATOM 698 O O . CYS A 1 91 ? 5.151 -2.389 -29.667 1.00 79.00 91 CYS A O 1
ATOM 700 N N . TRP A 1 92 ? 4.700 -2.690 -31.847 1.00 80.44 92 TRP A N 1
ATOM 701 C CA . TRP A 1 92 ? 5.731 -3.709 -32.076 1.00 80.44 92 TRP A CA 1
ATOM 702 C C . TRP A 1 92 ? 7.126 -3.281 -31.586 1.00 80.44 92 TRP A C 1
ATOM 704 O O . TRP A 1 92 ? 7.860 -4.106 -31.048 1.00 80.44 92 TRP A O 1
ATOM 714 N N . ALA A 1 93 ? 7.459 -1.989 -31.685 1.00 80.25 93 ALA A N 1
ATOM 715 C CA . ALA A 1 93 ? 8.726 -1.442 -31.206 1.00 80.25 93 ALA A CA 1
ATOM 716 C C . ALA A 1 93 ? 8.874 -1.572 -29.679 1.00 80.25 93 ALA A C 1
ATOM 718 O O . ALA A 1 93 ? 9.921 -1.995 -29.195 1.00 80.25 93 ALA A O 1
ATOM 719 N N . VAL A 1 94 ? 7.812 -1.297 -28.913 1.00 75.38 94 VAL A N 1
ATOM 720 C CA . VAL A 1 94 ? 7.809 -1.457 -27.447 1.00 75.38 94 VAL A CA 1
ATOM 721 C C . VAL A 1 94 ? 7.912 -2.932 -27.062 1.00 75.38 94 VAL A C 1
ATOM 723 O O . VAL A 1 94 ? 8.633 -3.267 -26.125 1.00 75.38 94 VAL A O 1
ATOM 726 N N . LYS A 1 95 ? 7.262 -3.831 -27.812 1.00 76.25 95 LYS A N 1
ATOM 727 C CA . LYS A 1 95 ? 7.399 -5.282 -27.606 1.00 76.25 95 LYS A CA 1
ATOM 728 C C . LYS A 1 95 ? 8.820 -5.775 -27.878 1.00 76.25 95 LYS A C 1
ATOM 730 O O . LYS A 1 95 ? 9.325 -6.580 -27.105 1.00 76.25 95 LYS A O 1
ATOM 735 N N . MET A 1 96 ? 9.467 -5.275 -28.932 1.00 76.81 96 MET A N 1
ATOM 736 C CA . MET A 1 96 ? 10.839 -5.645 -29.287 1.00 76.81 96 MET A CA 1
ATOM 737 C C . MET A 1 96 ? 11.842 -5.139 -28.247 1.00 76.81 96 MET A C 1
ATOM 739 O O . MET A 1 96 ? 12.687 -5.905 -27.791 1.00 76.81 96 MET A O 1
ATOM 743 N N . VAL A 1 97 ? 11.701 -3.885 -27.803 1.00 76.88 97 VAL A N 1
ATOM 744 C CA . VAL A 1 97 ? 12.509 -3.335 -26.704 1.00 76.88 97 VAL A CA 1
ATOM 745 C C . VAL A 1 97 ? 12.286 -4.135 -25.424 1.00 76.88 97 VAL A C 1
ATOM 747 O O . VAL A 1 97 ? 13.269 -4.532 -24.808 1.00 76.88 97 VAL A O 1
ATOM 750 N N . LYS A 1 98 ? 11.031 -4.443 -25.060 1.00 71.69 98 LYS A N 1
ATOM 751 C CA . LYS A 1 98 ? 10.720 -5.299 -23.905 1.00 71.69 98 LYS A CA 1
ATOM 752 C C . LYS A 1 98 ? 11.408 -6.650 -24.037 1.00 71.69 98 LYS A C 1
ATOM 754 O O . LYS A 1 98 ? 12.066 -7.066 -23.104 1.00 71.69 98 LYS A O 1
ATOM 759 N N . TRP A 1 99 ? 11.291 -7.330 -25.173 1.00 73.75 99 TRP A N 1
ATOM 760 C CA . TRP A 1 99 ? 11.916 -8.639 -25.366 1.00 73.75 99 TRP A CA 1
ATOM 761 C C . TRP A 1 99 ? 13.443 -8.585 -25.203 1.00 73.75 99 TRP A C 1
ATOM 763 O O . TRP A 1 99 ? 14.007 -9.430 -24.514 1.00 73.75 99 TRP A O 1
ATOM 773 N N . MET A 1 100 ? 14.099 -7.548 -25.736 1.00 73.94 100 MET A N 1
ATOM 774 C CA . MET A 1 100 ? 15.550 -7.373 -25.601 1.00 73.94 100 MET A CA 1
ATOM 775 C C . MET A 1 100 ? 16.003 -7.005 -24.180 1.00 73.94 100 MET A C 1
ATOM 777 O O . MET A 1 100 ? 17.091 -7.408 -23.775 1.00 73.94 100 MET A O 1
ATOM 781 N N . THR A 1 101 ? 15.207 -6.247 -23.419 1.00 71.94 101 THR A N 1
ATOM 782 C CA . THR A 1 101 ? 15.601 -5.733 -22.090 1.00 71.94 101 THR A CA 1
ATOM 783 C C . THR A 1 101 ? 14.965 -6.474 -20.917 1.00 71.94 101 THR A C 1
ATOM 785 O O . THR A 1 101 ? 15.385 -6.294 -19.774 1.00 71.94 101 THR A O 1
ATOM 788 N N . SER A 1 102 ? 13.983 -7.339 -21.177 1.00 66.25 102 SER A N 1
ATOM 789 C CA . SER A 1 102 ? 13.199 -8.028 -20.151 1.00 66.25 102 SER A CA 1
ATOM 790 C C . SER A 1 102 ? 14.047 -8.917 -19.260 1.00 66.25 102 SER A C 1
ATOM 792 O O . SER A 1 102 ? 13.745 -9.015 -18.081 1.00 66.25 102 SER A O 1
ATOM 794 N N . TRP A 1 103 ? 15.073 -9.568 -19.802 1.00 65.00 103 TRP A N 1
ATOM 795 C CA . TRP A 1 103 ? 15.939 -10.452 -19.023 1.00 65.00 103 TRP A CA 1
ATOM 796 C C . TRP A 1 103 ? 16.906 -9.690 -18.103 1.00 65.00 103 TRP A C 1
ATOM 798 O O . TRP A 1 103 ? 17.463 -10.281 -17.188 1.00 65.00 103 TRP A O 1
ATOM 808 N N . LEU A 1 104 ? 17.109 -8.389 -18.354 1.00 62.75 104 LEU A N 1
ATOM 809 C CA . LEU A 1 104 ? 18.047 -7.545 -17.612 1.00 62.75 104 LEU A CA 1
ATOM 810 C C . LEU A 1 104 ? 17.361 -6.641 -16.581 1.00 62.75 104 LEU A C 1
ATOM 812 O O . LEU A 1 104 ? 17.963 -6.308 -15.567 1.00 62.75 104 LEU A O 1
ATOM 816 N N . LEU A 1 105 ? 16.144 -6.173 -16.879 1.00 61.12 105 LEU A N 1
ATOM 817 C CA . LEU A 1 105 ? 15.493 -5.084 -16.137 1.00 61.12 105 LEU A CA 1
ATOM 818 C C . LEU A 1 105 ? 14.184 -5.484 -15.451 1.00 61.12 105 LEU A C 1
ATOM 820 O O . LEU A 1 105 ? 13.698 -4.725 -14.613 1.00 61.12 105 LEU A O 1
ATOM 824 N N . LEU A 1 106 ? 13.579 -6.612 -15.830 1.00 63.38 106 LEU A N 1
ATOM 825 C CA . LEU A 1 106 ? 12.272 -7.016 -15.323 1.00 63.38 106 LEU A CA 1
ATOM 826 C C . LEU A 1 106 ? 12.415 -8.241 -14.429 1.00 63.38 106 LEU A C 1
ATOM 828 O O . LEU A 1 106 ? 12.972 -9.253 -14.846 1.00 63.38 106 LEU A O 1
ATOM 832 N N . LYS A 1 107 ? 11.842 -8.153 -13.229 1.00 68.81 107 LYS A N 1
ATOM 833 C CA . LYS A 1 107 ? 11.694 -9.299 -12.333 1.00 68.81 107 LYS A CA 1
ATOM 834 C C . LYS A 1 107 ? 10.842 -10.387 -12.976 1.00 68.81 107 LYS A C 1
ATOM 836 O O . LYS A 1 107 ? 9.899 -10.073 -13.719 1.00 68.81 107 LYS A O 1
ATOM 841 N N . THR A 1 108 ? 11.122 -11.648 -12.663 1.00 73.75 108 THR A N 1
ATOM 842 C CA . THR A 1 108 ? 10.216 -12.744 -13.038 1.00 73.75 108 THR A CA 1
ATOM 843 C C . THR A 1 108 ? 8.890 -12.628 -12.272 1.00 73.75 108 THR A C 1
ATOM 845 O O . THR A 1 108 ? 8.827 -11.956 -11.238 1.00 73.75 108 THR A O 1
ATOM 848 N N . PRO A 1 109 ? 7.794 -13.242 -12.749 1.00 72.00 109 PRO A N 1
ATOM 849 C CA . PRO A 1 109 ? 6.537 -13.285 -12.001 1.00 72.00 109 PRO A CA 1
ATOM 850 C C . PRO A 1 109 ? 6.698 -13.836 -10.576 1.00 72.00 109 PRO A C 1
ATOM 852 O O . PRO A 1 109 ? 6.089 -13.309 -9.647 1.00 72.00 109 PRO A O 1
ATOM 855 N N . GLU A 1 110 ? 7.557 -14.838 -10.389 1.00 73.25 110 GLU A N 1
ATOM 856 C CA . GLU A 1 110 ? 7.872 -15.431 -9.085 1.00 73.25 110 GLU A CA 1
ATOM 857 C C . GLU A 1 110 ? 8.568 -14.417 -8.166 1.00 73.25 110 GLU A C 1
ATOM 859 O O . GLU A 1 110 ? 8.165 -14.239 -7.017 1.00 73.25 110 GLU A O 1
ATOM 864 N N . GLU A 1 111 ? 9.552 -13.681 -8.687 1.00 75.88 111 GLU A N 1
ATOM 865 C CA . GLU A 1 111 ? 10.219 -12.583 -7.972 1.00 75.88 111 GLU A CA 1
ATOM 866 C C . GLU A 1 111 ? 9.280 -11.398 -7.696 1.00 75.88 111 GLU A C 1
ATOM 868 O O . GLU A 1 111 ? 9.460 -10.662 -6.728 1.00 75.88 111 GLU A O 1
ATOM 873 N N . GLY A 1 112 ? 8.268 -11.189 -8.539 1.00 72.94 112 GLY A N 1
ATOM 874 C CA . GLY A 1 112 ? 7.214 -10.201 -8.317 1.00 72.94 112 GLY A CA 1
ATOM 875 C C . GLY A 1 112 ? 6.249 -10.601 -7.199 1.00 72.94 112 GLY A C 1
ATOM 876 O O . GLY A 1 112 ? 5.795 -9.753 -6.431 1.00 72.94 112 GLY A O 1
ATOM 877 N N . ALA A 1 113 ? 5.959 -11.896 -7.072 1.00 80.12 113 ALA A N 1
ATOM 878 C CA . ALA A 1 113 ? 5.080 -12.433 -6.037 1.00 80.12 113 ALA A CA 1
ATOM 879 C C . ALA A 1 113 ? 5.732 -12.454 -4.644 1.00 80.12 113 ALA A C 1
ATOM 881 O O . ALA A 1 113 ? 5.020 -12.558 -3.639 1.00 80.12 113 ALA A O 1
ATOM 882 N N . SER A 1 114 ? 7.058 -12.320 -4.560 1.00 84.62 114 SER A N 1
ATOM 883 C CA . SER A 1 114 ? 7.808 -12.446 -3.308 1.00 84.62 114 SER A CA 1
ATOM 884 C C . SER A 1 114 ? 7.354 -11.439 -2.244 1.00 84.62 114 SER A C 1
ATOM 886 O O . SER A 1 114 ? 7.049 -11.827 -1.119 1.00 84.62 114 SER A O 1
ATOM 888 N N . THR A 1 115 ? 7.160 -10.168 -2.619 1.00 83.56 115 THR A N 1
ATOM 889 C CA . THR A 1 115 ? 6.725 -9.113 -1.682 1.00 83.56 115 THR A CA 1
ATOM 890 C C . THR A 1 115 ? 5.308 -9.356 -1.172 1.00 83.56 115 THR A C 1
ATOM 892 O O . THR A 1 115 ? 5.018 -9.115 -0.003 1.00 83.56 115 THR A O 1
ATOM 895 N N . SER A 1 116 ? 4.431 -9.877 -2.030 1.00 84.62 116 SER A N 1
ATOM 896 C CA . SER A 1 116 ? 3.062 -10.233 -1.653 1.00 84.62 116 SER A CA 1
ATOM 897 C C . SER A 1 116 ? 3.042 -11.432 -0.696 1.00 84.62 116 SER A C 1
ATOM 899 O O . SER A 1 116 ? 2.358 -11.414 0.324 1.00 84.62 116 SER A O 1
ATOM 901 N N . THR A 1 117 ? 3.904 -12.422 -0.947 1.00 86.69 117 THR A N 1
ATOM 902 C CA . THR A 1 117 ? 4.072 -13.591 -0.079 1.00 86.69 117 THR A CA 1
ATOM 903 C C . THR A 1 117 ? 4.625 -13.177 1.280 1.00 86.69 117 THR A C 1
ATOM 905 O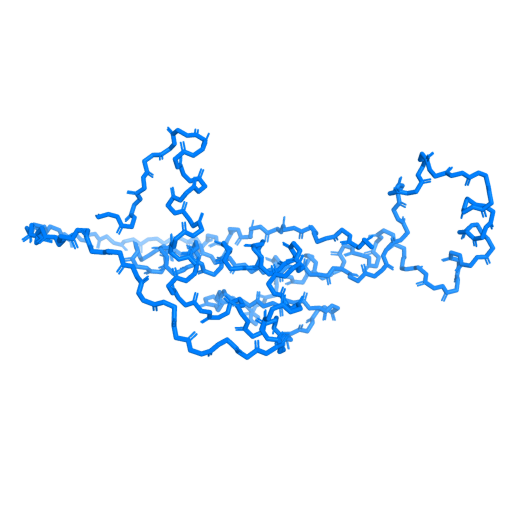 O . THR A 1 117 ? 4.048 -13.541 2.300 1.00 86.69 117 THR A O 1
ATOM 908 N N . TYR A 1 118 ? 5.676 -12.353 1.307 1.00 86.75 118 TYR A N 1
ATOM 909 C CA . TYR A 1 118 ? 6.230 -11.781 2.535 1.00 86.75 118 TYR A CA 1
ATOM 910 C C . TYR A 1 118 ? 5.160 -11.025 3.332 1.00 86.75 118 TYR A C 1
ATOM 912 O O . TYR A 1 118 ? 5.015 -11.258 4.529 1.00 86.75 118 TYR A O 1
ATOM 920 N N . ALA A 1 119 ? 4.351 -10.191 2.671 1.00 87.50 119 ALA A N 1
ATOM 921 C CA . ALA A 1 119 ? 3.265 -9.461 3.321 1.00 87.50 119 ALA A CA 1
ATOM 922 C C . ALA A 1 119 ? 2.218 -10.382 3.973 1.00 87.50 119 ALA A C 1
ATOM 924 O O . ALA A 1 119 ? 1.655 -10.030 5.007 1.00 87.50 119 ALA A O 1
ATOM 925 N N . ALA A 1 120 ? 1.966 -11.548 3.374 1.00 85.75 120 ALA A N 1
ATOM 926 C CA . ALA A 1 120 ? 0.966 -12.506 3.832 1.00 85.75 120 ALA A CA 1
ATOM 927 C C . ALA A 1 120 ? 1.437 -13.384 5.001 1.00 85.75 120 ALA A C 1
ATOM 929 O O . ALA A 1 120 ? 0.623 -13.775 5.836 1.00 85.75 120 ALA A O 1
ATOM 930 N N . VAL A 1 121 ? 2.726 -13.745 5.032 1.00 87.81 121 VAL A N 1
ATOM 931 C CA . VAL A 1 121 ? 3.247 -14.784 5.943 1.00 87.81 121 VAL A CA 1
ATOM 932 C C . VAL A 1 121 ? 4.256 -14.276 6.970 1.00 87.81 121 VAL A C 1
ATOM 934 O O . VAL A 1 121 ? 4.608 -15.020 7.885 1.00 87.81 121 VAL A O 1
ATOM 937 N N . SER A 1 122 ? 4.752 -13.043 6.834 1.00 86.38 122 SER A N 1
ATOM 938 C CA . SER A 1 122 ? 5.769 -12.514 7.742 1.00 86.38 122 SER A CA 1
ATOM 939 C C . SER A 1 122 ? 5.196 -12.240 9.131 1.00 86.38 122 SER A C 1
ATOM 941 O O . SER A 1 122 ? 4.292 -11.422 9.299 1.00 86.38 122 SER A O 1
ATOM 943 N N . GLN A 1 123 ? 5.797 -12.866 10.144 1.00 87.19 123 GLN A N 1
ATOM 944 C CA . GLN A 1 123 ? 5.502 -12.597 11.556 1.00 87.19 123 GLN A CA 1
ATOM 945 C C . GLN A 1 123 ? 5.832 -11.151 11.950 1.00 87.19 123 GLN A C 1
ATOM 947 O O . GLN A 1 123 ? 5.226 -10.602 12.862 1.00 87.19 123 GLN A O 1
ATOM 952 N N . GLU A 1 124 ? 6.753 -10.494 11.240 1.00 86.06 124 GLU A N 1
ATOM 953 C CA . GLU A 1 124 ? 7.130 -9.103 11.517 1.00 86.06 124 GLU A CA 1
ATOM 954 C C . GLU A 1 124 ? 5.979 -8.121 11.253 1.00 86.06 124 GLU A C 1
ATOM 956 O O . GLU A 1 124 ? 5.970 -7.016 11.798 1.00 86.06 124 GLU A O 1
ATOM 961 N N . LEU A 1 125 ? 5.017 -8.504 10.406 1.00 85.38 125 LEU A N 1
ATOM 962 C CA . LEU A 1 125 ? 3.822 -7.724 10.078 1.00 85.38 125 LEU A CA 1
ATOM 963 C C . LEU A 1 125 ? 2.609 -8.101 10.942 1.00 85.38 125 LEU A C 1
ATOM 965 O O . LEU A 1 125 ? 1.539 -7.513 10.779 1.00 85.38 125 LEU A O 1
ATOM 969 N N . GLU A 1 126 ? 2.755 -9.044 11.877 1.00 83.62 126 GLU A N 1
ATOM 970 C CA . GLU A 1 126 ? 1.663 -9.446 12.760 1.00 83.62 126 GLU A CA 1
ATOM 971 C C . GLU A 1 126 ? 1.226 -8.265 13.639 1.00 83.62 126 GLU A C 1
ATOM 973 O O . GLU A 1 126 ? 2.016 -7.676 14.377 1.00 83.62 126 GLU A O 1
ATOM 978 N N . GLY A 1 127 ? -0.046 -7.877 13.520 1.00 82.75 127 GLY A N 1
ATOM 979 C CA . GLY A 1 127 ? -0.608 -6.720 14.224 1.00 82.75 127 GLY A CA 1
ATOM 980 C C . GLY A 1 127 ? -0.103 -5.356 13.738 1.00 82.75 127 GLY A C 1
ATOM 981 O O . GLY A 1 127 ? -0.550 -4.333 14.252 1.00 82.75 127 GLY A O 1
ATOM 982 N N . VAL A 1 128 ? 0.785 -5.312 12.739 1.00 84.00 128 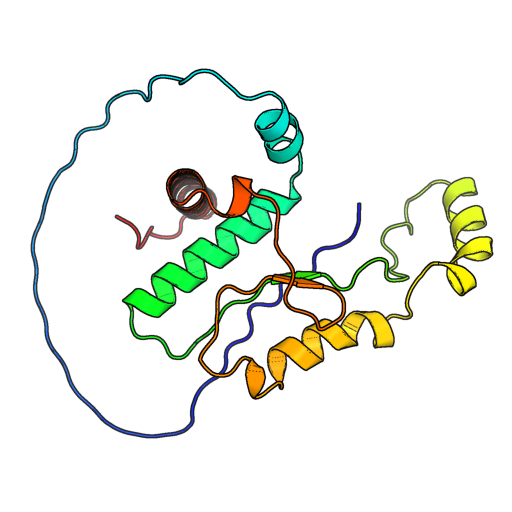VAL A N 1
ATOM 983 C CA . VAL A 1 128 ? 1.334 -4.075 12.175 1.00 84.00 128 VAL A CA 1
ATOM 984 C C . VAL A 1 128 ? 0.783 -3.880 10.763 1.00 84.00 128 VAL A C 1
ATOM 986 O O . VAL A 1 128 ? 1.342 -4.361 9.777 1.00 84.00 128 VAL A O 1
ATOM 989 N N . GLY A 1 129 ? -0.353 -3.187 10.681 1.00 86.75 129 GLY A N 1
ATOM 990 C CA . GLY A 1 129 ? -0.988 -2.783 9.425 1.00 86.75 129 GLY A CA 1
ATOM 991 C C . GLY A 1 129 ? -0.586 -1.380 8.958 1.00 86.75 129 GLY A C 1
ATOM 992 O O . GLY A 1 129 ? 0.140 -0.663 9.646 1.00 86.75 129 GLY A O 1
ATOM 993 N N . GLY A 1 130 ? -1.068 -0.973 7.785 1.00 89.50 130 GLY A N 1
ATOM 994 C CA . GLY A 1 130 ? -0.835 0.359 7.217 1.00 89.50 130 GLY A CA 1
ATOM 995 C C . GLY A 1 130 ? 0.566 0.554 6.632 1.00 89.50 130 GLY A C 1
ATOM 996 O O . GLY A 1 130 ? 1.035 1.682 6.513 1.00 89.50 130 GLY A O 1
ATOM 997 N N . CYS A 1 131 ? 1.263 -0.528 6.283 1.00 90.75 131 CYS A N 1
ATOM 998 C CA . CYS A 1 131 ? 2.606 -0.458 5.714 1.00 90.75 131 CYS A CA 1
ATOM 999 C C . CYS A 1 131 ? 2.573 -0.341 4.186 1.00 90.75 131 CYS A C 1
ATOM 1001 O O . CYS A 1 131 ? 1.733 -0.951 3.527 1.00 90.75 131 CYS A O 1
ATOM 1003 N N . TYR A 1 132 ? 3.554 0.363 3.618 1.00 89.88 132 TYR A N 1
ATOM 1004 C CA . TYR A 1 132 ? 3.897 0.281 2.199 1.00 89.88 132 TYR A CA 1
ATOM 1005 C C . TYR A 1 132 ? 5.148 -0.582 2.036 1.00 89.88 132 TYR A C 1
ATOM 1007 O O . TYR A 1 132 ? 6.198 -0.283 2.606 1.00 89.88 132 TYR A O 1
ATOM 1015 N N . LEU A 1 133 ? 5.030 -1.672 1.285 1.00 89.12 133 LEU A N 1
ATOM 1016 C CA . LEU A 1 133 ? 6.078 -2.665 1.089 1.00 89.12 133 LEU A CA 1
ATOM 1017 C C . LEU A 1 133 ? 6.595 -2.586 -0.341 1.00 89.12 133 LEU A C 1
ATOM 1019 O O . LEU A 1 133 ? 5.841 -2.792 -1.288 1.00 89.12 133 LEU A O 1
ATOM 1023 N N . TYR A 1 134 ? 7.888 -2.328 -0.487 1.00 84.62 134 TYR A N 1
ATOM 1024 C CA . TYR A 1 134 ? 8.593 -2.349 -1.762 1.00 84.62 134 TYR A CA 1
ATOM 1025 C C . TYR A 1 134 ? 9.742 -3.343 -1.658 1.00 84.62 134 TYR A C 1
ATOM 1027 O O . TYR A 1 134 ? 10.599 -3.191 -0.790 1.00 84.62 134 TYR A O 1
ATOM 1035 N N . ASN A 1 135 ? 9.758 -4.362 -2.522 1.00 82.88 135 ASN A N 1
ATOM 1036 C CA . ASN A 1 135 ? 10.766 -5.430 -2.489 1.00 82.88 135 ASN A CA 1
ATOM 1037 C C . ASN A 1 135 ? 10.960 -6.019 -1.078 1.00 82.88 135 ASN A C 1
ATOM 1039 O O . ASN A 1 135 ? 12.076 -6.053 -0.573 1.00 82.88 135 ASN A O 1
ATOM 1043 N N . GLU A 1 136 ? 9.860 -6.429 -0.440 1.00 82.19 136 GLU A N 1
ATOM 1044 C CA . GLU A 1 136 ? 9.825 -7.013 0.918 1.00 82.19 136 GLU A CA 1
ATOM 1045 C C . GLU A 1 136 ? 10.230 -6.056 2.055 1.00 82.19 136 GLU A C 1
ATOM 1047 O O . GLU A 1 136 ? 10.267 -6.453 3.214 1.00 82.19 136 GLU A O 1
ATOM 1052 N N . GLN A 1 137 ? 10.477 -4.775 1.767 1.00 86.06 137 GLN A N 1
ATOM 1053 C CA . GLN A 1 137 ? 10.890 -3.794 2.771 1.00 86.06 137 GLN A CA 1
ATOM 1054 C C . GLN A 1 137 ? 9.827 -2.726 3.010 1.00 86.06 137 GLN A C 1
ATOM 1056 O O . GLN A 1 137 ? 9.267 -2.153 2.069 1.00 86.06 137 GLN A O 1
ATOM 1061 N N . ARG A 1 138 ? 9.602 -2.388 4.287 1.00 89.75 138 ARG A N 1
ATOM 1062 C CA . ARG A 1 138 ? 8.793 -1.223 4.670 1.00 89.75 138 ARG A CA 1
ATOM 1063 C C . ARG A 1 138 ? 9.465 0.047 4.171 1.00 89.75 138 ARG A C 1
ATOM 1065 O O . ARG A 1 138 ? 10.564 0.389 4.594 1.00 89.75 138 ARG A O 1
ATOM 1072 N N . THR A 1 139 ? 8.777 0.745 3.283 1.00 88.69 139 THR A N 1
ATOM 1073 C CA . THR A 1 139 ? 9.268 1.951 2.622 1.00 88.69 139 THR A CA 1
ATOM 1074 C C . THR A 1 139 ? 8.261 3.078 2.814 1.00 88.69 139 THR A C 1
ATOM 1076 O O . THR A 1 139 ? 7.070 2.835 2.994 1.00 88.69 139 THR A O 1
ATOM 1079 N N . LYS A 1 140 ? 8.726 4.329 2.792 1.00 89.25 140 LYS A N 1
ATOM 1080 C CA . LYS A 1 140 ? 7.834 5.491 2.826 1.00 89.25 140 LYS A CA 1
ATOM 1081 C C . LYS A 1 140 ? 7.064 5.586 1.507 1.00 89.25 140 LYS A C 1
ATOM 1083 O O . LYS A 1 140 ? 7.676 5.566 0.438 1.00 89.25 140 LYS A O 1
ATOM 1088 N N . SER A 1 141 ? 5.742 5.706 1.578 1.00 87.69 141 SER A N 1
ATOM 1089 C CA . SER A 1 141 ? 4.931 6.041 0.410 1.00 87.69 141 SER A CA 1
ATOM 1090 C C . SER A 1 141 ? 4.995 7.542 0.113 1.00 87.69 141 SER A C 1
ATOM 1092 O O . SER A 1 141 ? 5.713 8.304 0.760 1.00 87.69 141 SER A O 1
ATOM 1094 N N . ALA A 1 142 ? 4.251 7.967 -0.903 1.00 86.50 142 ALA A N 1
ATOM 1095 C CA . ALA A 1 142 ? 4.133 9.366 -1.289 1.00 86.50 142 ALA A CA 1
ATOM 1096 C C . ALA A 1 142 ? 3.571 10.209 -0.110 1.00 86.50 142 ALA A C 1
ATOM 1098 O O . ALA A 1 142 ? 2.631 9.770 0.553 1.00 86.50 142 ALA A O 1
ATOM 1099 N N . ASP A 1 143 ? 4.118 11.392 0.176 1.00 88.81 143 ASP A N 1
ATOM 1100 C CA . ASP A 1 143 ? 3.718 12.242 1.308 1.00 88.81 143 ASP A CA 1
ATOM 1101 C C . ASP A 1 143 ? 2.213 12.558 1.343 1.00 88.81 143 ASP A C 1
ATOM 1103 O O . ASP A 1 143 ? 1.593 12.532 2.405 1.00 88.81 143 ASP A O 1
ATOM 1107 N N . VAL A 1 144 ? 1.595 12.781 0.184 1.00 88.88 144 VAL A N 1
ATOM 1108 C CA . VAL A 1 144 ? 0.158 13.056 0.047 1.00 88.88 144 VAL A CA 1
ATOM 1109 C C . VAL A 1 144 ? -0.711 11.871 0.459 1.00 88.88 144 VAL A C 1
ATOM 1111 O O . VAL A 1 144 ? -1.872 12.051 0.817 1.00 88.88 144 VAL A O 1
ATOM 1114 N N . SER A 1 145 ? -0.163 10.652 0.434 1.00 87.88 145 SER A N 1
ATOM 1115 C CA . SER A 1 145 ? -0.897 9.469 0.885 1.00 87.88 145 SER A CA 1
ATOM 1116 C C . SER A 1 145 ? -1.120 9.452 2.394 1.00 87.88 145 SER A C 1
ATOM 1118 O O . SER A 1 145 ? -2.025 8.753 2.825 1.00 87.88 145 SER A O 1
ATOM 1120 N N . TYR A 1 146 ? -0.373 10.237 3.177 1.00 90.81 146 TYR A N 1
ATOM 1121 C CA . TYR A 1 146 ? -0.520 10.358 4.634 1.00 90.81 146 TYR A CA 1
ATOM 1122 C C . TYR A 1 146 ? -1.439 11.518 5.067 1.00 90.81 146 TYR A C 1
ATOM 1124 O O . TYR A 1 146 ? -1.518 11.826 6.251 1.00 90.81 146 TYR A O 1
ATOM 1132 N N . ASP A 1 147 ? -2.111 12.191 4.130 1.00 93.62 147 ASP A N 1
ATOM 1133 C CA . ASP A 1 147 ? -3.085 13.241 4.442 1.00 93.62 147 ASP A CA 1
ATOM 1134 C C . ASP A 1 147 ? -4.446 12.620 4.806 1.00 93.62 147 ASP A C 1
ATOM 1136 O O . ASP A 1 147 ? -5.204 12.192 3.931 1.00 93.62 147 ASP A O 1
ATOM 1140 N N . ASP A 1 148 ? -4.750 12.575 6.104 1.00 92.31 148 ASP A N 1
ATOM 1141 C CA . ASP A 1 148 ? -5.976 11.974 6.648 1.00 92.31 148 ASP A CA 1
ATOM 1142 C C . ASP A 1 148 ? -7.265 12.589 6.075 1.00 92.31 148 ASP A C 1
ATOM 1144 O O . ASP A 1 148 ? -8.276 11.898 5.918 1.00 92.31 148 ASP A O 1
ATOM 1148 N N . GLU A 1 149 ? -7.271 13.887 5.752 1.00 92.75 149 GLU A N 1
ATOM 1149 C CA . GLU A 1 149 ? -8.454 14.543 5.191 1.00 92.75 149 GLU A CA 1
ATOM 1150 C C . GLU A 1 149 ? -8.688 14.079 3.750 1.00 92.75 149 GLU A C 1
ATOM 1152 O O . GLU A 1 149 ? -9.818 13.756 3.365 1.00 92.75 149 GLU A O 1
ATOM 1157 N N . LEU A 1 150 ? -7.621 13.991 2.951 1.00 91.94 150 LEU A N 1
ATOM 1158 C CA . LEU A 1 150 ? -7.697 13.458 1.592 1.00 91.94 150 LEU A CA 1
ATOM 1159 C C . LEU A 1 150 ? -8.082 11.978 1.578 1.00 91.94 150 LEU A C 1
ATOM 1161 O O . LEU A 1 150 ? -8.894 11.586 0.738 1.00 91.94 150 LEU A O 1
ATOM 1165 N N . GLN A 1 151 ? -7.551 11.176 2.502 1.00 93.06 151 GLN A N 1
ATOM 1166 C CA . GLN A 1 151 ? -7.905 9.764 2.663 1.00 93.06 151 GLN A CA 1
ATOM 1167 C C . GLN A 1 151 ? -9.408 9.580 2.919 1.00 93.06 151 GLN A C 1
ATOM 1169 O O . GLN A 1 151 ? -10.073 8.851 2.178 1.00 93.06 151 GLN A O 1
ATOM 1174 N N . LYS A 1 152 ? -9.967 10.297 3.903 1.00 93.50 152 LYS A N 1
ATOM 1175 C CA . LYS A 1 152 ? -11.404 10.258 4.233 1.00 93.50 152 LYS A CA 1
ATOM 1176 C C . LYS A 1 152 ? -12.267 10.700 3.059 1.00 93.50 152 LYS A C 1
ATOM 1178 O O . LYS A 1 152 ? -13.193 9.997 2.672 1.00 93.50 152 LYS A O 1
ATOM 1183 N N . ARG A 1 153 ? -11.930 11.831 2.431 1.00 92.44 153 ARG A N 1
ATOM 1184 C CA . ARG A 1 153 ? -12.673 12.347 1.269 1.00 92.44 153 ARG A CA 1
ATOM 1185 C C . ARG A 1 153 ? -12.663 11.368 0.098 1.00 92.44 153 ARG A C 1
ATOM 1187 O O . ARG A 1 153 ? -13.691 11.188 -0.552 1.00 92.44 153 ARG A O 1
ATOM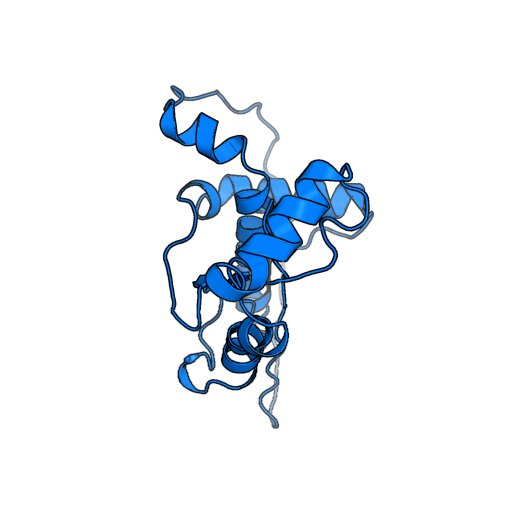 1194 N N . LEU A 1 154 ? -11.514 10.750 -0.177 1.00 91.50 154 LEU A N 1
ATOM 1195 C CA . LEU A 1 154 ? -11.384 9.740 -1.223 1.00 91.50 154 LEU A CA 1
ATOM 1196 C C . LEU A 1 154 ? -12.234 8.503 -0.913 1.00 91.50 154 LEU A C 1
ATOM 1198 O O . LEU A 1 154 ? -12.885 7.978 -1.816 1.00 91.50 154 LEU A O 1
ATOM 1202 N N . TRP A 1 155 ? -12.247 8.059 0.343 1.00 92.69 155 TRP A N 1
ATOM 1203 C CA . TRP A 1 155 ? -13.052 6.931 0.803 1.00 92.69 155 TRP A CA 1
ATOM 1204 C C . TRP A 1 155 ? -14.549 7.188 0.644 1.00 92.69 155 TRP A C 1
ATOM 1206 O O . TRP A 1 155 ? -15.214 6.432 -0.062 1.00 92.69 155 TRP A O 1
ATOM 1216 N N . THR A 1 156 ? -15.055 8.299 1.186 1.00 94.12 156 THR A N 1
ATOM 1217 C CA . THR A 1 156 ? -16.466 8.697 1.071 1.00 94.12 156 THR A CA 1
ATOM 1218 C C . THR A 1 156 ? -16.915 8.765 -0.385 1.00 94.12 156 THR A C 1
ATOM 1220 O O . THR A 1 156 ? -17.957 8.218 -0.750 1.00 94.12 156 THR A O 1
ATOM 1223 N N . GLU A 1 157 ? -16.120 9.401 -1.249 1.00 93.31 157 GLU A N 1
ATOM 1224 C CA . GLU A 1 157 ? -16.462 9.518 -2.666 1.00 93.31 157 GLU A CA 1
ATOM 1225 C C . GLU A 1 157 ? -16.416 8.160 -3.377 1.00 93.31 157 GLU A C 1
ATOM 1227 O O . GLU A 1 157 ? -17.279 7.870 -4.203 1.00 93.31 157 GLU A O 1
ATOM 1232 N N . SER A 1 158 ? -15.465 7.293 -3.022 1.00 91.75 158 SER A N 1
ATOM 1233 C CA . SER A 1 158 ? -15.404 5.931 -3.558 1.00 91.75 158 SER A CA 1
ATOM 1234 C C . SER A 1 158 ? -16.638 5.122 -3.169 1.00 91.75 158 SER A C 1
ATOM 1236 O O . SER A 1 158 ? -17.275 4.557 -4.055 1.00 91.75 158 SER A O 1
ATOM 1238 N N . CYS A 1 159 ? -17.021 5.124 -1.887 1.00 93.00 159 CYS A N 1
ATOM 1239 C CA . CYS A 1 159 ? -18.231 4.468 -1.383 1.00 93.00 159 CYS A CA 1
ATOM 1240 C C . CYS A 1 159 ? -19.483 4.978 -2.105 1.00 93.00 159 CYS A C 1
ATOM 1242 O O . CYS A 1 159 ? -20.294 4.180 -2.578 1.00 93.00 159 CYS A O 1
ATOM 1244 N N . ARG A 1 160 ? -19.591 6.300 -2.301 1.00 94.44 160 ARG A N 1
ATOM 1245 C CA . ARG A 1 160 ? -20.681 6.930 -3.058 1.00 94.44 160 ARG A CA 1
ATOM 1246 C C . ARG A 1 160 ? -20.750 6.440 -4.506 1.00 94.44 160 ARG A C 1
ATOM 1248 O O . ARG A 1 160 ? -21.844 6.184 -5.002 1.00 94.44 160 ARG A O 1
ATOM 1255 N N . LEU A 1 161 ? -19.608 6.326 -5.187 1.00 94.38 161 LEU A N 1
ATOM 1256 C CA . LEU A 1 161 ? -19.539 5.891 -6.587 1.00 94.38 161 LEU A CA 1
ATOM 1257 C C . LEU A 1 161 ? -19.944 4.425 -6.773 1.00 94.38 161 LEU A C 1
ATOM 1259 O O . LEU A 1 161 ? -20.547 4.097 -7.792 1.00 94.38 161 LEU A O 1
ATOM 1263 N N . VAL A 1 162 ? -19.631 3.559 -5.805 1.00 94.19 162 VAL A N 1
ATOM 1264 C CA . VAL A 1 162 ? -19.983 2.128 -5.852 1.00 94.19 162 VAL A CA 1
ATOM 1265 C C . VAL A 1 162 ? -21.284 1.789 -5.114 1.00 94.19 162 VAL A C 1
ATOM 1267 O O . VAL A 1 162 ? -21.689 0.631 -5.104 1.00 94.19 162 VAL A O 1
ATOM 1270 N N . GLY A 1 163 ? -21.957 2.780 -4.520 1.00 92.31 163 GLY A N 1
ATOM 1271 C CA . GLY A 1 163 ? -23.242 2.611 -3.834 1.00 92.31 163 GLY A CA 1
ATOM 1272 C C . GLY A 1 163 ? -23.164 1.851 -2.505 1.00 92.31 163 GLY A C 1
ATOM 1273 O O . GLY A 1 163 ? -24.143 1.220 -2.114 1.00 92.31 163 GLY A O 1
ATOM 1274 N N . ILE A 1 164 ? -22.018 1.889 -1.820 1.00 92.56 164 ILE A N 1
ATOM 1275 C CA . ILE A 1 164 ? -21.802 1.235 -0.519 1.00 92.56 164 ILE A CA 1
ATOM 1276 C C . ILE A 1 164 ? -21.937 2.283 0.600 1.00 92.56 164 ILE A C 1
ATOM 1278 O O . ILE A 1 164 ? -21.521 3.429 0.401 1.00 92.56 164 ILE A O 1
ATOM 1282 N N . PRO A 1 165 ? -22.524 1.937 1.764 1.00 87.31 165 PRO A N 1
ATOM 1283 C CA . PRO A 1 165 ? -22.596 2.843 2.906 1.00 87.31 165 PRO A CA 1
ATOM 1284 C C . PRO A 1 165 ? -21.201 3.243 3.390 1.00 87.31 165 PRO A C 1
ATOM 1286 O O . PRO A 1 165 ? -20.308 2.407 3.530 1.00 87.31 165 PRO A O 1
ATOM 1289 N N . ASP A 1 166 ? -21.028 4.533 3.659 1.00 83.88 166 ASP A N 1
ATOM 1290 C CA . ASP A 1 166 ? -19.805 5.040 4.263 1.00 83.88 166 ASP A CA 1
ATOM 1291 C C . ASP A 1 166 ? -19.849 4.841 5.783 1.00 83.88 166 ASP A C 1
ATOM 1293 O O . ASP A 1 166 ? -20.736 5.359 6.457 1.00 83.88 166 ASP A O 1
ATOM 1297 N N . VAL A 1 167 ? -18.884 4.091 6.312 1.00 76.75 167 VAL A N 1
ATOM 1298 C CA . VAL A 1 167 ? -18.709 3.837 7.752 1.00 76.75 167 VAL A CA 1
ATOM 1299 C C . VAL A 1 167 ? -17.951 4.962 8.472 1.00 76.75 167 VAL A C 1
ATOM 1301 O O . VAL A 1 167 ? -17.787 4.911 9.684 1.00 76.75 167 VAL A O 1
ATOM 1304 N N . VAL A 1 168 ? -17.479 5.980 7.739 1.00 65.31 168 VAL A N 1
ATOM 1305 C CA . VAL A 1 168 ? -16.793 7.170 8.283 1.00 65.31 168 VAL A CA 1
ATOM 1306 C C . VAL A 1 168 ? -17.790 8.253 8.750 1.00 65.31 168 VAL A C 1
ATOM 1308 O O . VAL A 1 168 ? -17.364 9.268 9.300 1.00 65.31 168 VAL A O 1
ATOM 1311 N N . SER A 1 169 ? -19.096 8.074 8.500 1.00 47.84 169 SER A N 1
ATOM 1312 C CA . SER A 1 169 ? -20.148 9.079 8.758 1.00 47.84 169 SER A CA 1
ATOM 1313 C C . SER A 1 169 ? -20.625 9.140 10.205 1.00 47.84 169 SER A C 1
ATOM 1315 O O . SER A 1 169 ? -20.844 8.064 10.800 1.00 47.84 169 SER A O 1
#

Organism: Ophiophagus hannah (NCBI:txid8665)